Protein AF-A0A527A4G0-F1 (afdb_monomer)

Radius of gyration: 15.04 Å; Cα contacts (8 Å, |Δi|>4): 129; chains: 1; bounding box: 40×26×43 Å

Sequence (103 aa):
SEKSAPDPELVLSRIAEMVRRLDCPEVAAIGIGVPGRVDARLGAVLSGGYVNLASVSPARRLESLAGKPVVIDNDCNMALVAEMALGAARGHESIVMFTIGTG

Solvent-accessible surface area (backbone atoms only — not comparable to full-atom values): 6266 Å² total; per-residue (Å²): 132,85,76,75,63,57,60,42,67,62,51,47,53,53,51,50,53,53,48,62,75,70,61,52,94,85,60,77,62,46,81,45,63,40,66,44,48,47,42,51,90,77,37,37,52,72,47,51,59,81,38,62,49,46,83,64,44,56,33,62,55,46,21,72,72,68,76,38,58,49,47,34,36,24,39,65,58,49,52,48,53,46,25,40,74,78,44,92,43,48,94,60,94,81,85,87,84,84,83,90,69,92,123

pLDDT: mean 91.97, std 10.51, range [43.19, 97.94]

Mean predicted aligned error: 4.48 Å

Foldseek 3Di:
DPPPQDELVVVLVVVLVVCVVPDDPPDQEEEEADAAADDQVVLAGDDDDSHPNNVPSSQVVSCVSRVHHYTYGHNQVVVVVCCCVPRDVDPPPDDDDDDPDPD

Secondary structure (DSSP, 8-state):
---PPPPHHHHHHHHHHHHHHH--TT---EEEEESSEEETTTTEEEE-SSS-GGGG-HHHHHHHHHTS-EEEEEHHHHHHHHHHHHSTTTT-SS------S--

Nearest PDB structures (foldseek):
  2qm1-assembly1_B  TM=7.659E-01  e=2.452E-04  Enterococcus faecalis V583
  1z6r-assembly1_A  TM=8.025E-01  e=3.221E-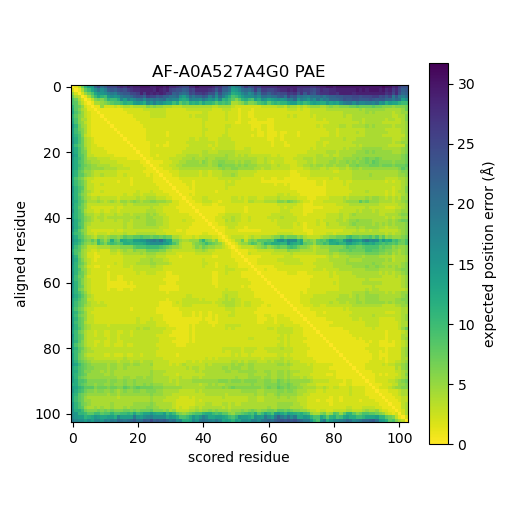03  Escherichia coli
  1z05-assembly1_A-2  TM=8.004E-01  e=5.929E-03  Vibrio cholerae O1 biovar El Tor str. N16961
  5f7q-assembly1_C  TM=7.463E-01  e=8.320E-03  Listeria monocytogenes EGD-e

Structure (mmCIF, N/CA/C/O backbone):
data_AF-A0A527A4G0-F1
#
_entry.id   AF-A0A527A4G0-F1
#
loop_
_atom_site.group_PDB
_atom_site.id
_atom_site.type_symbol
_atom_site.label_atom_id
_atom_site.label_alt_id
_atom_site.label_comp_id
_atom_site.label_asym_id
_atom_site.label_entity_id
_atom_site.label_seq_id
_atom_site.pdbx_PDB_ins_code
_atom_site.Cartn_x
_atom_site.Cartn_y
_atom_site.Cartn_z
_atom_site.occupancy
_atom_site.B_iso_or_equiv
_atom_site.auth_seq_id
_atom_site.auth_comp_id
_atom_site.auth_asym_id
_atom_site.auth_atom_id
_atom_site.pdbx_PDB_model_num
ATOM 1 N N . SER A 1 1 ? 17.443 11.039 -24.804 1.00 43.19 1 SER A N 1
ATOM 2 C CA . SER A 1 1 ? 18.071 10.532 -23.573 1.00 43.19 1 SER A CA 1
ATOM 3 C C . SER A 1 1 ? 16.990 9.801 -22.806 1.00 43.19 1 SER A C 1
ATOM 5 O O . SER A 1 1 ? 16.187 10.446 -22.141 1.00 43.19 1 SER A O 1
ATOM 7 N N . GLU A 1 2 ? 16.849 8.495 -23.041 1.00 44.72 2 GLU A N 1
ATOM 8 C CA . GLU A 1 2 ? 15.928 7.652 -22.273 1.00 44.72 2 GLU A CA 1
ATOM 9 C C . GLU A 1 2 ? 16.392 7.688 -20.818 1.00 44.72 2 GLU A C 1
ATOM 11 O O . GLU A 1 2 ? 17.468 7.193 -20.486 1.00 44.72 2 GLU A O 1
ATOM 16 N N . LYS A 1 3 ? 15.631 8.351 -19.943 1.00 49.94 3 LYS A N 1
ATOM 17 C CA . LYS A 1 3 ? 15.853 8.218 -18.505 1.00 49.94 3 LYS A CA 1
ATOM 18 C C . LYS A 1 3 ? 15.562 6.757 -18.174 1.00 49.94 3 LYS A C 1
ATOM 20 O O . LYS A 1 3 ? 14.402 6.362 -18.198 1.00 49.94 3 LYS A O 1
ATOM 25 N N . SER A 1 4 ? 16.606 5.965 -17.932 1.00 61.28 4 SER A N 1
ATOM 26 C CA . SER A 1 4 ? 16.450 4.594 -17.444 1.00 61.28 4 SER A CA 1
ATOM 27 C C . SER A 1 4 ? 15.529 4.625 -16.224 1.00 61.28 4 SER A C 1
ATOM 29 O O . SER A 1 4 ? 15.729 5.453 -15.326 1.00 61.28 4 SER A O 1
ATOM 31 N N . ALA A 1 5 ? 14.491 3.788 -16.221 1.00 66.12 5 ALA A N 1
ATOM 32 C CA . ALA A 1 5 ? 13.585 3.685 -15.086 1.00 66.12 5 ALA A CA 1
ATOM 33 C C . ALA A 1 5 ? 14.398 3.375 -13.809 1.00 66.12 5 ALA A C 1
ATOM 35 O O . ALA A 1 5 ? 15.410 2.670 -13.892 1.00 66.12 5 ALA A O 1
ATOM 36 N N . PRO A 1 6 ? 14.019 3.904 -12.632 1.00 81.12 6 PRO A N 1
ATOM 37 C CA . PRO A 1 6 ? 14.754 3.655 -11.401 1.00 81.12 6 PRO A CA 1
ATOM 38 C C . PRO A 1 6 ? 14.786 2.164 -11.083 1.00 81.12 6 PRO A C 1
ATOM 40 O O . PRO A 1 6 ? 13.793 1.463 -11.280 1.00 81.12 6 PRO A O 1
ATOM 43 N N . ASP A 1 7 ? 15.918 1.705 -10.556 1.00 91.56 7 ASP A N 1
ATOM 44 C CA . ASP A 1 7 ? 16.110 0.320 -10.137 1.00 91.56 7 ASP A CA 1
ATOM 45 C C . ASP A 1 7 ? 15.094 -0.066 -9.036 1.00 91.56 7 ASP A C 1
ATOM 47 O O . ASP A 1 7 ? 15.097 0.545 -7.957 1.00 91.56 7 ASP A O 1
ATOM 51 N N . PRO A 1 8 ? 14.213 -1.058 -9.274 1.00 93.19 8 PRO A N 1
ATOM 52 C CA . PRO A 1 8 ? 13.200 -1.459 -8.306 1.00 93.19 8 PRO A CA 1
ATOM 53 C C . PRO A 1 8 ? 13.786 -2.067 -7.023 1.00 93.19 8 PRO A C 1
ATOM 55 O O . PRO A 1 8 ? 13.166 -1.929 -5.968 1.00 93.19 8 PRO A O 1
ATOM 58 N N . GLU A 1 9 ? 14.978 -2.674 -7.056 1.00 94.88 9 GLU A N 1
ATOM 59 C CA . GLU A 1 9 ? 15.639 -3.178 -5.839 1.00 94.88 9 GLU A CA 1
ATOM 60 C C . GLU A 1 9 ? 16.169 -2.022 -4.975 1.00 94.88 9 GLU A C 1
ATOM 62 O O . GLU A 1 9 ? 16.050 -2.041 -3.745 1.00 94.88 9 GLU A O 1
ATOM 67 N N . LEU A 1 10 ? 16.665 -0.946 -5.597 1.00 94.88 10 LEU A N 1
ATOM 68 C CA . LEU A 1 10 ? 17.025 0.273 -4.870 1.00 94.88 10 LEU A CA 1
ATOM 69 C C . LEU A 1 10 ? 15.796 0.913 -4.206 1.00 94.88 10 LEU A C 1
ATOM 71 O O . LEU A 1 10 ? 15.875 1.383 -3.072 1.00 94.88 10 LEU A O 1
ATOM 75 N N . VAL A 1 11 ? 14.645 0.920 -4.877 1.00 93.88 11 VAL A N 1
ATOM 76 C CA . VAL A 1 11 ? 13.405 1.442 -4.284 1.00 93.88 11 VAL A CA 1
ATOM 77 C C . VAL A 1 11 ? 12.931 0.557 -3.133 1.00 93.88 11 VAL A C 1
ATOM 79 O O . VAL A 1 11 ? 12.627 1.075 -2.058 1.00 93.88 11 VAL A O 1
ATOM 82 N N . LEU A 1 12 ? 12.938 -0.766 -3.310 1.00 95.00 12 LEU A N 1
ATOM 83 C CA . LEU A 1 12 ? 12.579 -1.712 -2.255 1.00 95.00 12 LEU A CA 1
ATOM 84 C C . LEU A 1 12 ? 13.489 -1.576 -1.028 1.00 95.00 12 LEU A C 1
ATOM 86 O O . LEU A 1 12 ? 12.993 -1.565 0.097 1.00 95.00 12 LEU A O 1
ATOM 90 N N . SER A 1 13 ? 14.802 -1.428 -1.222 1.00 95.75 13 SER A N 1
ATOM 91 C CA . SER A 1 13 ? 15.743 -1.264 -0.107 1.00 95.75 13 SER A CA 1
ATOM 92 C C . SER A 1 13 ? 15.491 0.024 0.684 1.00 95.75 13 SER A C 1
ATOM 94 O O . SER A 1 13 ? 15.512 -0.007 1.915 1.00 95.75 13 SER A O 1
ATOM 96 N N . ARG A 1 14 ? 15.144 1.128 0.008 1.00 95.81 14 ARG A N 1
ATOM 97 C CA . ARG A 1 14 ? 14.733 2.383 0.662 1.00 95.81 14 ARG A CA 1
ATOM 98 C C . ARG A 1 14 ? 13.432 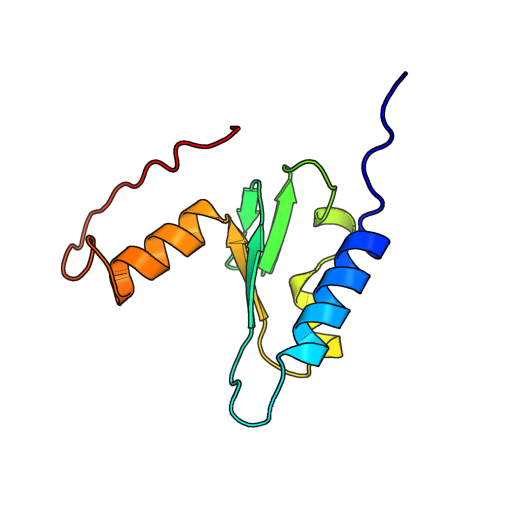2.229 1.447 1.00 95.81 14 ARG A C 1
ATOM 100 O O . ARG A 1 14 ? 13.343 2.717 2.570 1.00 95.81 14 ARG A O 1
ATOM 107 N N . ILE A 1 15 ? 12.437 1.532 0.894 1.00 95.12 15 ILE A N 1
ATOM 108 C CA . ILE A 1 15 ? 11.187 1.240 1.615 1.00 95.12 15 ILE A CA 1
ATOM 109 C C . ILE A 1 15 ? 11.481 0.393 2.856 1.00 95.12 15 ILE A C 1
ATOM 111 O O . ILE A 1 15 ? 11.016 0.726 3.942 1.00 95.12 15 ILE A O 1
ATOM 115 N N . ALA A 1 16 ? 12.302 -0.652 2.728 1.00 96.56 16 ALA A N 1
ATOM 116 C CA . ALA A 1 16 ? 12.686 -1.504 3.850 1.00 96.56 16 ALA A CA 1
ATOM 117 C C . ALA A 1 16 ? 13.428 -0.727 4.952 1.00 96.56 16 ALA A C 1
ATOM 119 O O . ALA A 1 16 ? 13.227 -0.987 6.137 1.00 96.56 16 ALA A O 1
ATOM 120 N N . GLU A 1 17 ? 14.268 0.244 4.585 1.00 97.62 17 GLU A N 1
ATOM 121 C CA . GLU A 1 17 ? 14.913 1.135 5.549 1.00 97.62 17 GLU A CA 1
ATOM 122 C C . GLU A 1 17 ? 13.895 2.016 6.287 1.00 97.62 17 GLU A C 1
ATOM 124 O O . GLU A 1 17 ? 13.962 2.122 7.512 1.00 97.62 17 GLU A O 1
ATOM 129 N N . MET A 1 18 ? 12.930 2.606 5.573 1.00 96.44 18 MET A N 1
ATOM 130 C CA . MET A 1 18 ? 11.858 3.393 6.194 1.00 96.44 18 MET A CA 1
ATOM 131 C C . MET A 1 18 ? 11.011 2.545 7.143 1.00 96.44 18 MET A C 1
ATOM 133 O O . MET A 1 18 ? 10.769 2.971 8.269 1.00 96.44 18 MET A O 1
ATOM 137 N N . VAL A 1 19 ? 10.627 1.333 6.726 1.00 96.25 19 VAL A N 1
ATOM 138 C CA . VAL A 1 19 ? 9.906 0.374 7.575 1.00 96.25 19 VAL A CA 1
ATOM 139 C C . VAL A 1 19 ? 10.694 0.114 8.853 1.00 96.25 19 VAL A C 1
ATOM 141 O O . VAL A 1 19 ? 10.171 0.345 9.934 1.00 96.25 19 VAL A O 1
ATOM 144 N N . ARG A 1 20 ? 11.976 -0.256 8.756 1.00 95.81 20 ARG A N 1
ATOM 145 C CA . ARG A 1 20 ? 12.819 -0.540 9.931 1.00 95.81 20 ARG A CA 1
ATOM 146 C C . ARG A 1 20 ? 12.921 0.640 10.900 1.00 95.81 20 ARG A C 1
ATOM 148 O O . ARG A 1 20 ? 13.040 0.433 12.099 1.00 95.81 20 ARG A O 1
ATOM 155 N N . ARG A 1 21 ? 12.917 1.874 10.389 1.00 96.81 21 ARG A N 1
ATOM 156 C CA . ARG A 1 21 ? 12.992 3.093 11.213 1.00 96.81 21 ARG A CA 1
ATOM 157 C C . ARG A 1 21 ? 11.696 3.401 11.959 1.00 96.81 21 ARG A C 1
ATOM 159 O O . ARG A 1 21 ? 11.755 4.080 12.979 1.00 96.81 21 ARG A O 1
ATOM 166 N N . LEU A 1 22 ? 10.559 2.977 11.418 1.00 94.75 22 LEU A N 1
ATOM 167 C CA . LEU A 1 22 ? 9.232 3.205 11.992 1.00 94.75 22 LEU A CA 1
ATOM 168 C C . LEU A 1 22 ? 8.729 2.001 12.793 1.00 94.75 22 LEU A C 1
ATOM 170 O O . LEU A 1 22 ? 7.756 2.129 13.531 1.00 94.75 22 LEU A O 1
ATOM 174 N N . ASP A 1 23 ? 9.366 0.842 12.634 1.00 94.81 23 ASP A N 1
ATOM 175 C CA . ASP A 1 23 ? 8.924 -0.393 13.254 1.00 94.81 23 ASP A CA 1
ATOM 176 C C . ASP A 1 23 ? 9.245 -0.438 14.752 1.00 94.81 23 ASP A C 1
ATOM 178 O O . ASP A 1 23 ? 10.383 -0.240 15.181 1.00 94.81 23 ASP A O 1
ATOM 182 N N . CYS A 1 24 ? 8.224 -0.733 15.551 1.00 95.31 24 CYS A N 1
ATOM 183 C CA . CYS A 1 24 ? 8.315 -0.898 16.996 1.00 95.31 24 CYS A CA 1
ATOM 184 C C . CYS A 1 24 ? 7.374 -2.025 17.465 1.00 95.31 24 CYS A C 1
ATOM 186 O O . CYS A 1 24 ? 6.553 -2.505 16.672 1.00 95.31 24 CYS A O 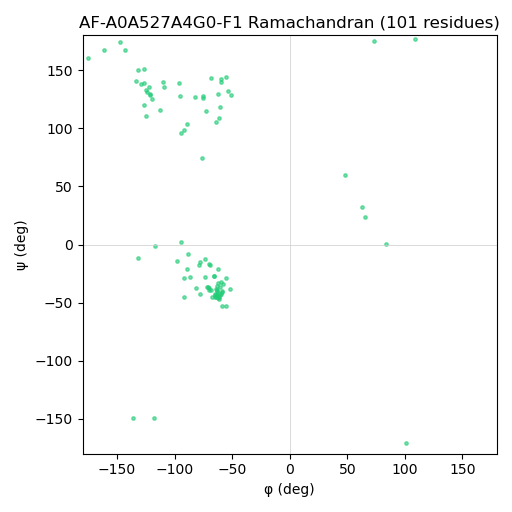1
ATOM 188 N N . PRO A 1 25 ? 7.485 -2.508 18.718 1.00 94.56 25 PRO A N 1
ATOM 189 C CA . PRO A 1 25 ? 6.682 -3.632 19.211 1.00 94.56 25 PRO A CA 1
ATOM 190 C C . PRO A 1 25 ? 5.163 -3.444 19.075 1.00 94.56 25 PRO A C 1
ATOM 192 O O . PRO A 1 25 ? 4.440 -4.421 18.912 1.00 94.56 25 PRO A O 1
ATOM 195 N N . GLU A 1 26 ? 4.679 -2.202 19.102 1.00 97.12 26 GLU A N 1
ATOM 196 C CA . GLU A 1 26 ? 3.259 -1.849 19.018 1.00 97.12 26 GLU A CA 1
ATOM 197 C C . GLU A 1 26 ? 2.701 -1.892 17.585 1.00 97.12 26 GLU A C 1
ATOM 199 O O . GLU A 1 26 ? 1.485 -1.949 17.393 1.00 97.12 26 GLU A O 1
ATOM 204 N N . VAL A 1 27 ? 3.563 -1.871 16.562 1.00 96.25 27 VAL A N 1
ATOM 205 C CA . VAL A 1 27 ? 3.134 -1.956 15.159 1.00 96.25 27 VAL A CA 1
ATOM 206 C C . VAL A 1 27 ? 2.678 -3.381 14.860 1.00 96.25 27 VAL A C 1
ATOM 208 O O . VAL A 1 27 ? 3.483 -4.311 14.867 1.00 96.25 27 VAL A O 1
ATOM 211 N N . ALA A 1 28 ? 1.393 -3.552 14.555 1.00 97.31 28 ALA A N 1
ATOM 212 C CA . ALA A 1 28 ? 0.807 -4.863 14.277 1.00 97.31 28 ALA A CA 1
ATOM 213 C C . ALA A 1 28 ? 0.942 -5.310 12.809 1.00 97.31 28 ALA A C 1
ATOM 215 O O . ALA A 1 28 ? 0.949 -6.507 12.534 1.00 97.31 28 ALA A O 1
ATOM 216 N N . ALA A 1 29 ? 1.016 -4.367 11.865 1.00 97.19 29 ALA A N 1
ATOM 217 C CA . ALA A 1 29 ? 1.045 -4.637 10.427 1.00 97.19 29 ALA A CA 1
ATOM 218 C C . ALA A 1 29 ? 1.589 -3.433 9.644 1.00 97.19 29 ALA A C 1
ATOM 220 O O . ALA A 1 29 ? 1.688 -2.326 10.178 1.00 97.19 29 ALA A O 1
ATOM 221 N N . ILE A 1 30 ? 1.898 -3.646 8.365 1.00 96.94 30 ILE A N 1
ATOM 222 C CA . ILE A 1 30 ? 2.386 -2.617 7.440 1.00 96.94 30 ILE A CA 1
ATOM 223 C C . ILE A 1 30 ? 1.429 -2.518 6.247 1.00 96.94 30 ILE A C 1
ATOM 225 O O . ILE A 1 30 ? 1.110 -3.520 5.609 1.00 96.94 30 ILE A O 1
ATOM 229 N N . GLY A 1 31 ? 0.998 -1.299 5.924 1.00 95.69 31 GLY A N 1
ATOM 230 C CA . GLY A 1 31 ? 0.233 -0.992 4.715 1.00 95.69 31 GLY A CA 1
ATOM 231 C C . GLY A 1 31 ? 1.076 -0.193 3.725 1.00 95.69 31 GLY A C 1
ATOM 232 O O . GLY A 1 31 ? 1.766 0.746 4.121 1.00 95.69 31 GLY A O 1
ATOM 233 N N . ILE A 1 32 ? 1.021 -0.552 2.444 1.00 95.06 32 ILE A N 1
ATOM 234 C CA . ILE A 1 32 ? 1.782 0.109 1.379 1.00 95.06 32 ILE A CA 1
ATOM 235 C C . ILE A 1 32 ? 0.825 0.540 0.267 1.00 95.06 32 ILE A C 1
ATOM 237 O O . ILE A 1 32 ? 0.167 -0.293 -0.349 1.00 95.06 32 ILE A O 1
ATOM 241 N N . GLY A 1 33 ? 0.782 1.842 -0.012 1.00 95.19 33 GLY A N 1
ATOM 242 C CA . GLY A 1 33 ? 0.147 2.389 -1.210 1.00 95.19 33 GLY A CA 1
ATOM 243 C C . GLY A 1 33 ? 1.185 2.595 -2.306 1.00 95.19 33 GLY A C 1
ATOM 244 O O . GLY A 1 33 ? 2.216 3.225 -2.060 1.00 95.19 33 GLY A O 1
ATOM 245 N N . VAL A 1 34 ? 0.935 2.070 -3.505 1.00 93.94 34 VAL A N 1
ATOM 246 C CA . VAL A 1 34 ? 1.822 2.260 -4.664 1.00 93.94 34 VAL A CA 1
ATOM 247 C C . VAL A 1 34 ? 1.067 2.808 -5.874 1.00 93.94 34 VAL A C 1
ATOM 249 O O . VAL A 1 34 ? -0.115 2.505 -6.047 1.00 93.94 34 VAL A O 1
ATOM 252 N N . PRO A 1 35 ? 1.733 3.574 -6.754 1.00 91.00 35 PRO A N 1
ATOM 253 C CA . PRO A 1 35 ? 1.129 3.973 -8.016 1.00 91.00 35 PRO A CA 1
ATOM 254 C C . PRO A 1 35 ? 0.960 2.759 -8.938 1.00 91.00 35 PRO A C 1
ATOM 256 O O . PRO A 1 35 ? 1.831 1.890 -9.018 1.00 91.00 35 PRO A O 1
ATOM 259 N N . GLY A 1 36 ? -0.138 2.736 -9.693 1.00 90.12 36 GLY A N 1
ATOM 260 C CA . GLY A 1 36 ? -0.424 1.692 -10.679 1.00 90.12 36 GLY A CA 1
ATOM 261 C C . GLY A 1 36 ? -1.413 0.624 -10.209 1.00 90.12 36 GLY A C 1
ATOM 262 O O . GLY A 1 3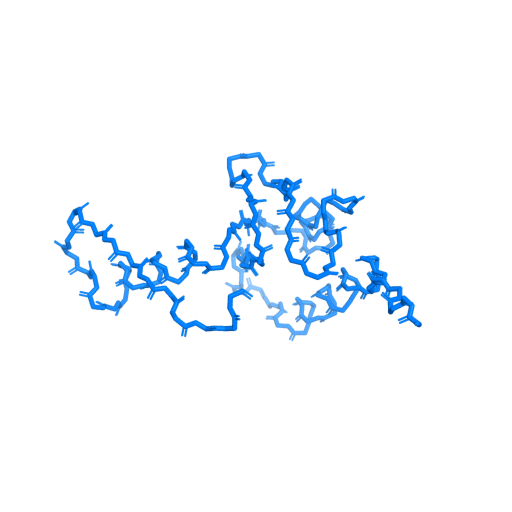6 ? -2.080 0.753 -9.188 1.00 90.12 36 GLY A O 1
ATOM 263 N N . ARG A 1 37 ? -1.540 -0.433 -11.012 1.00 94.06 37 ARG A N 1
ATOM 264 C CA . ARG A 1 37 ? -2.480 -1.541 -10.816 1.00 94.06 37 ARG A CA 1
ATOM 265 C C . ARG A 1 37 ? -1.907 -2.554 -9.833 1.00 94.06 37 ARG A C 1
ATOM 267 O O . ARG A 1 37 ? -0.822 -3.093 -10.064 1.00 94.06 37 ARG A O 1
ATOM 274 N N . VAL A 1 38 ? -2.679 -2.866 -8.800 1.00 96.94 38 VAL A N 1
ATOM 275 C CA . VAL A 1 38 ? -2.341 -3.845 -7.764 1.00 96.94 38 VAL A CA 1
ATOM 276 C C . VAL A 1 38 ? -3.479 -4.853 -7.643 1.00 96.94 38 VAL A C 1
ATOM 278 O O . VAL A 1 38 ? -4.650 -4.487 -7.713 1.00 96.94 38 VAL A O 1
ATOM 281 N N . ASP A 1 39 ? -3.131 -6.124 -7.479 1.00 96.12 39 ASP A N 1
ATOM 282 C CA . ASP A 1 39 ? -4.041 -7.138 -6.963 1.00 96.12 39 ASP A CA 1
ATOM 283 C C . ASP A 1 39 ? -3.808 -7.256 -5.455 1.00 96.12 39 ASP A C 1
ATOM 285 O O . ASP A 1 39 ? -2.881 -7.932 -5.000 1.00 96.12 39 ASP A O 1
ATOM 289 N N . ALA A 1 40 ? -4.636 -6.558 -4.677 1.00 93.06 40 ALA A N 1
ATOM 290 C CA . ALA A 1 40 ? -4.518 -6.523 -3.223 1.00 93.06 40 ALA A CA 1
ATOM 291 C C . ALA A 1 40 ? -4.794 -7.887 -2.572 1.00 93.06 40 ALA A C 1
ATOM 293 O O . ALA A 1 40 ? -4.247 -8.185 -1.513 1.00 93.06 40 ALA A O 1
ATOM 294 N N . ARG A 1 41 ? -5.598 -8.752 -3.213 1.00 93.12 41 ARG A N 1
ATOM 295 C CA . ARG A 1 41 ? -5.884 -10.101 -2.695 1.00 93.12 41 ARG A CA 1
ATOM 296 C C . ARG A 1 41 ? -4.662 -11.003 -2.799 1.00 93.12 41 ARG A C 1
ATOM 298 O O . ARG A 1 41 ? -4.435 -11.821 -1.915 1.00 93.12 41 ARG A O 1
ATOM 305 N N . LEU A 1 42 ? -3.891 -10.855 -3.874 1.00 93.75 42 LEU A N 1
ATOM 306 C CA . LEU A 1 42 ? -2.640 -11.585 -4.084 1.00 93.75 42 LEU A CA 1
ATOM 307 C C . LEU A 1 42 ? -1.415 -10.869 -3.492 1.00 93.75 42 LEU A C 1
ATOM 309 O O . LEU A 1 42 ? -0.324 -11.439 -3.492 1.00 93.75 42 LEU A O 1
ATOM 313 N N . GLY A 1 43 ? -1.571 -9.628 -3.022 1.00 93.62 43 GLY A N 1
ATOM 314 C CA . GLY A 1 43 ? -0.469 -8.790 -2.549 1.00 93.62 43 GLY A CA 1
ATOM 315 C C . GLY A 1 43 ? 0.546 -8.457 -3.650 1.00 93.62 43 GLY A C 1
ATOM 316 O O . GLY A 1 43 ? 1.746 -8.363 -3.380 1.00 93.62 43 GLY A O 1
ATOM 317 N N . ALA A 1 44 ? 0.091 -8.329 -4.902 1.00 95.38 44 ALA A N 1
ATOM 318 C CA . ALA A 1 44 ? 0.955 -8.256 -6.078 1.00 95.38 44 ALA A CA 1
ATOM 319 C C . ALA A 1 44 ? 0.753 -6.964 -6.876 1.00 95.38 44 ALA A C 1
ATOM 321 O O . ALA A 1 44 ? -0.356 -6.632 -7.291 1.00 95.38 44 ALA A O 1
ATOM 322 N N . VAL A 1 45 ? 1.851 -6.261 -7.166 1.00 95.00 45 VAL A N 1
ATOM 323 C CA . VAL A 1 45 ? 1.844 -5.167 -8.145 1.00 95.00 45 VAL A CA 1
ATOM 324 C C . VAL A 1 45 ? 1.795 -5.782 -9.539 1.00 95.00 45 VAL A C 1
ATOM 326 O O . VAL A 1 45 ? 2.633 -6.617 -9.870 1.00 95.00 45 VAL A O 1
ATOM 329 N N . LEU A 1 46 ? 0.821 -5.381 -10.351 1.00 92.81 46 LEU A N 1
ATOM 330 C CA . LEU A 1 46 ? 0.641 -5.907 -11.704 1.00 92.81 46 LEU A CA 1
ATOM 331 C C . LEU A 1 46 ? 1.390 -5.060 -12.736 1.00 92.81 46 LEU A C 1
ATOM 333 O O . LEU A 1 46 ? 2.036 -5.597 -13.630 1.00 92.81 46 LEU A O 1
ATOM 337 N N . SER A 1 47 ? 1.283 -3.733 -12.635 1.00 88.94 47 SER A N 1
ATOM 338 C CA . SER A 1 47 ? 1.881 -2.793 -13.593 1.00 88.94 47 SER A CA 1
ATOM 339 C C . SER A 1 47 ? 1.679 -1.346 -13.151 1.00 88.94 47 SER A C 1
ATOM 341 O O . SER A 1 47 ? 0.696 -1.060 -12.473 1.00 88.94 47 SER A O 1
ATOM 343 N N . GLY A 1 48 ? 2.478 -0.418 -13.669 1.00 82.62 48 GLY A N 1
ATOM 344 C CA . GLY A 1 48 ? 2.256 1.022 -13.517 1.00 82.62 48 GLY A CA 1
ATOM 345 C C . GLY A 1 48 ? 3.258 1.691 -12.583 1.00 82.62 48 GLY A C 1
ATOM 346 O O . GLY A 1 48 ? 4.139 1.041 -12.026 1.00 82.62 48 GLY A O 1
ATOM 347 N N . GLY A 1 49 ? 3.137 3.014 -12.472 1.00 82.56 49 GLY A N 1
ATOM 348 C CA . GLY A 1 49 ? 4.144 3.849 -11.828 1.00 82.56 49 GLY A CA 1
ATOM 349 C C . GLY A 1 49 ? 5.417 4.010 -12.667 1.00 82.56 49 GLY A C 1
ATOM 350 O O . GLY A 1 49 ? 5.586 3.417 -13.731 1.00 82.56 49 GLY A O 1
ATOM 351 N N . TYR A 1 50 ? 6.330 4.842 -12.172 1.00 84.88 50 TYR A N 1
ATOM 352 C CA . TYR A 1 50 ? 7.622 5.107 -12.818 1.00 84.88 50 TYR A CA 1
ATOM 353 C C . TYR A 1 50 ? 8.6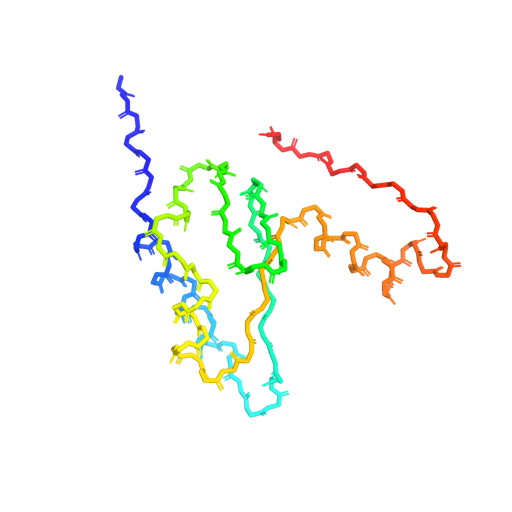52 3.978 -12.600 1.00 84.88 50 TYR A C 1
ATOM 355 O O . TYR A 1 50 ? 9.668 3.917 -13.287 1.00 84.88 50 TYR A O 1
ATOM 363 N N . VAL A 1 51 ? 8.398 3.082 -11.640 1.00 88.56 51 VAL A N 1
ATOM 364 C CA . VAL A 1 51 ? 9.305 2.013 -11.200 1.00 88.56 51 VAL A CA 1
ATOM 365 C C . VAL A 1 51 ? 8.595 0.673 -11.334 1.00 88.56 51 VAL A C 1
ATOM 367 O O . VAL A 1 51 ? 7.480 0.520 -10.841 1.00 88.56 51 VAL A O 1
ATOM 370 N N . ASN A 1 52 ? 9.247 -0.321 -11.940 1.00 91.56 52 ASN A N 1
ATOM 371 C CA . ASN A 1 52 ? 8.678 -1.660 -12.097 1.00 91.56 52 ASN A CA 1
ATOM 372 C C . ASN A 1 52 ? 8.724 -2.467 -10.784 1.00 91.56 52 ASN A C 1
ATOM 374 O O . ASN A 1 52 ? 9.526 -3.381 -10.627 1.00 91.56 52 ASN A O 1
ATOM 378 N N . LEU A 1 53 ? 7.855 -2.143 -9.826 1.00 93.25 53 LEU A N 1
ATOM 379 C CA . LEU A 1 53 ? 7.787 -2.861 -8.547 1.00 93.25 53 LEU A CA 1
ATOM 380 C C . LEU A 1 53 ? 7.226 -4.288 -8.676 1.00 93.25 53 LEU A C 1
ATOM 382 O O . LEU A 1 53 ? 7.440 -5.110 -7.784 1.00 93.25 53 LEU A O 1
ATOM 386 N N . ALA A 1 54 ? 6.557 -4.615 -9.786 1.00 92.81 54 ALA A N 1
ATOM 387 C CA . ALA A 1 54 ? 6.053 -5.964 -10.045 1.00 92.81 54 ALA A CA 1
ATOM 388 C C . ALA A 1 54 ? 7.184 -7.008 -10.070 1.00 92.81 54 ALA A C 1
ATOM 390 O O . ALA A 1 54 ? 6.992 -8.138 -9.625 1.00 92.81 54 ALA A O 1
ATOM 391 N N . SER A 1 55 ? 8.390 -6.625 -10.509 1.00 92.75 55 SER A N 1
ATOM 392 C CA . SER A 1 55 ? 9.525 -7.549 -10.614 1.00 92.75 55 SER A CA 1
ATOM 393 C C . SER A 1 55 ? 10.158 -7.933 -9.274 1.00 92.75 55 SER A C 1
ATOM 395 O O . SER A 1 55 ? 10.960 -8.862 -9.245 1.00 92.75 55 SER A O 1
ATOM 397 N N . VAL A 1 56 ? 9.830 -7.244 -8.173 1.00 94.44 56 VAL A N 1
ATOM 398 C CA . VAL A 1 56 ? 10.494 -7.445 -6.868 1.00 94.44 56 VAL A CA 1
ATOM 399 C C . VAL A 1 56 ? 9.569 -7.953 -5.765 1.00 94.44 56 VAL A C 1
ATOM 401 O O . VAL A 1 56 ? 10.037 -8.215 -4.661 1.00 94.44 56 VAL A O 1
ATOM 404 N N . SER A 1 57 ? 8.273 -8.145 -6.043 1.00 95.19 57 SER A N 1
ATOM 405 C CA . SER A 1 57 ? 7.297 -8.676 -5.069 1.00 95.19 57 SER A CA 1
ATOM 406 C C . SER A 1 57 ? 7.373 -7.979 -3.692 1.00 95.19 57 SER A C 1
ATOM 408 O O . SER A 1 57 ? 7.653 -8.632 -2.679 1.00 95.19 57 SER A O 1
ATOM 410 N N . PRO A 1 58 ? 7.163 -6.649 -3.630 1.00 95.25 58 PRO A N 1
ATOM 411 C CA . PRO A 1 58 ? 7.519 -5.828 -2.474 1.00 95.25 58 PRO A CA 1
ATOM 412 C C . PRO A 1 58 ? 6.823 -6.265 -1.183 1.00 95.25 58 PRO A C 1
ATOM 414 O O . PRO A 1 58 ? 7.481 -6.314 -0.148 1.00 95.25 58 PRO A O 1
ATOM 417 N N . ALA A 1 59 ? 5.540 -6.649 -1.236 1.00 96.38 59 ALA A N 1
ATOM 418 C CA . ALA A 1 59 ? 4.801 -7.092 -0.054 1.00 96.38 59 ALA A CA 1
ATOM 419 C C . ALA A 1 59 ? 5.458 -8.312 0.607 1.00 96.38 59 ALA A C 1
ATOM 421 O O . ALA A 1 59 ? 5.839 -8.245 1.771 1.00 96.38 59 ALA A O 1
ATOM 422 N N . ARG A 1 60 ? 5.709 -9.381 -0.163 1.00 97.06 60 ARG A N 1
ATOM 423 C CA . ARG A 1 60 ? 6.362 -10.601 0.340 1.00 97.06 60 ARG A CA 1
ATOM 424 C C . ARG A 1 60 ? 7.766 -10.324 0.879 1.00 97.06 60 ARG A C 1
ATOM 426 O O . ARG A 1 60 ? 8.149 -10.855 1.919 1.00 97.06 60 ARG A O 1
ATOM 433 N N . ARG A 1 61 ? 8.563 -9.521 0.163 1.00 96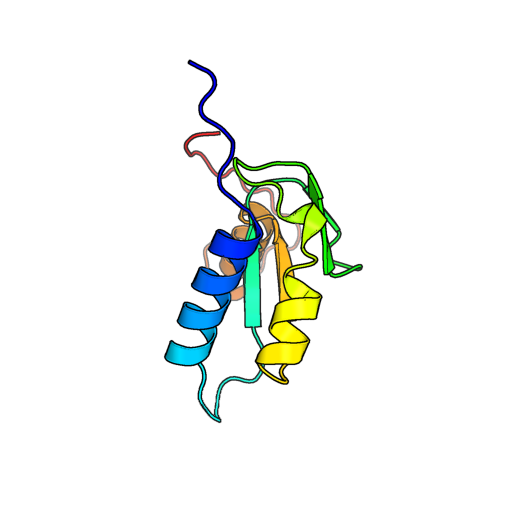.81 61 ARG A N 1
ATOM 434 C CA . ARG A 1 61 ? 9.930 -9.182 0.596 1.00 96.81 61 ARG A CA 1
ATOM 435 C C . ARG A 1 61 ? 9.909 -8.409 1.912 1.00 96.81 61 ARG A C 1
ATOM 437 O O . ARG A 1 61 ? 10.698 -8.721 2.795 1.00 96.81 61 ARG A O 1
ATOM 444 N N . LEU A 1 62 ? 9.014 -7.436 2.057 1.00 97.00 62 LEU A N 1
ATOM 445 C CA . LEU A 1 62 ? 8.896 -6.643 3.280 1.00 97.00 62 LEU A CA 1
ATOM 446 C C . LEU A 1 62 ? 8.316 -7.453 4.437 1.00 97.00 62 LEU A C 1
ATOM 448 O O . LEU A 1 62 ? 8.801 -7.310 5.550 1.00 97.00 62 LEU A O 1
ATOM 452 N N . GLU A 1 63 ? 7.369 -8.351 4.178 1.00 97.19 63 GLU A N 1
ATOM 453 C CA . GLU A 1 63 ? 6.824 -9.263 5.187 1.00 97.19 63 GLU A CA 1
ATOM 454 C C . GLU A 1 63 ? 7.918 -10.171 5.749 1.00 97.19 63 GLU A C 1
ATOM 456 O O . GLU A 1 63 ? 8.093 -10.257 6.963 1.00 97.19 63 GLU A O 1
ATOM 461 N N . SER A 1 64 ? 8.743 -10.758 4.876 1.00 96.75 64 SER A N 1
ATOM 462 C CA . SER A 1 64 ? 9.895 -11.559 5.297 1.00 96.75 64 SER A CA 1
ATOM 463 C C . SER A 1 64 ? 10.939 -10.754 6.076 1.00 96.75 64 SER A C 1
ATOM 465 O O . SER A 1 64 ? 11.622 -11.327 6.920 1.00 96.75 64 SER A O 1
ATOM 467 N N . LEU A 1 65 ? 11.116 -9.466 5.766 1.00 95.00 65 LEU A N 1
ATOM 468 C CA . LEU A 1 65 ? 12.108 -8.607 6.420 1.00 95.00 65 LEU A CA 1
ATOM 469 C C . LEU A 1 65 ? 11.618 -8.058 7.764 1.00 95.00 65 LEU A C 1
ATOM 471 O O . LEU A 1 65 ? 12.417 -7.929 8.686 1.00 95.00 65 LEU A O 1
ATOM 475 N N . ALA A 1 66 ? 10.335 -7.711 7.863 1.00 95.00 66 ALA A N 1
ATOM 476 C CA . ALA A 1 66 ? 9.735 -7.129 9.059 1.00 95.00 66 ALA A CA 1
ATOM 477 C C . ALA A 1 66 ? 9.186 -8.190 10.024 1.00 95.00 66 ALA A C 1
ATOM 479 O O . ALA A 1 66 ? 8.994 -7.904 11.200 1.00 95.00 66 ALA A O 1
ATOM 480 N N . GLY A 1 67 ? 8.907 -9.406 9.542 1.00 96.12 67 GLY A N 1
ATOM 481 C CA . GLY A 1 67 ? 8.249 -10.450 10.333 1.00 96.12 67 GLY A CA 1
ATOM 482 C C . GLY A 1 67 ? 6.811 -10.091 10.721 1.00 96.12 67 GLY A C 1
ATOM 483 O O . GLY A 1 67 ? 6.302 -10.596 11.720 1.00 96.12 67 GLY A O 1
ATOM 484 N N . LYS A 1 68 ? 6.171 -9.195 9.960 1.00 96.50 68 LYS A N 1
ATOM 485 C CA . LYS A 1 68 ? 4.830 -8.658 10.219 1.00 96.50 68 LYS A CA 1
ATOM 486 C C . LYS A 1 68 ? 3.981 -8.723 8.954 1.00 96.50 68 LYS A C 1
ATOM 488 O O . LYS A 1 68 ? 4.546 -8.564 7.871 1.00 96.50 68 LYS A O 1
ATOM 493 N N . PRO A 1 69 ? 2.651 -8.877 9.076 1.00 97.44 69 PRO A N 1
ATOM 494 C CA . PRO A 1 69 ? 1.756 -8.848 7.928 1.00 97.44 69 PRO A CA 1
ATOM 495 C C . PRO A 1 69 ? 1.942 -7.574 7.099 1.00 97.44 69 PRO A C 1
ATOM 497 O O . PRO A 1 69 ? 1.945 -6.466 7.648 1.00 97.44 69 PRO A O 1
ATOM 500 N N . VAL A 1 70 ? 2.067 -7.734 5.780 1.00 97.19 70 VAL A N 1
ATOM 501 C CA . VAL A 1 70 ? 2.159 -6.618 4.830 1.00 97.19 70 VAL A CA 1
ATOM 502 C C . VAL A 1 70 ? 1.000 -6.675 3.847 1.00 97.19 70 VAL A C 1
ATOM 504 O O . VAL A 1 70 ? 0.817 -7.666 3.146 1.00 97.19 70 VAL A O 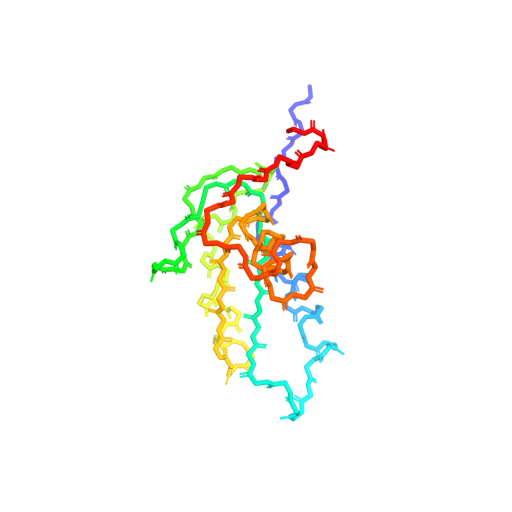1
ATOM 507 N N . VAL A 1 71 ? 0.253 -5.577 3.750 1.00 96.81 71 VAL A N 1
ATOM 508 C CA . VAL A 1 71 ? -0.783 -5.378 2.732 1.00 96.81 71 VAL A CA 1
ATOM 509 C C . VAL A 1 71 ? -0.314 -4.314 1.749 1.00 96.81 71 VAL A C 1
ATOM 511 O O . VAL A 1 71 ? 0.279 -3.306 2.138 1.00 96.81 71 VAL A O 1
ATOM 514 N N . ILE A 1 72 ? -0.585 -4.538 0.466 1.00 96.44 72 ILE A N 1
ATOM 515 C CA . ILE A 1 72 ? -0.298 -3.588 -0.606 1.00 96.44 72 ILE A CA 1
ATOM 516 C C . ILE A 1 72 ? -1.544 -3.373 -1.458 1.00 96.44 72 ILE A C 1
ATOM 518 O O . ILE A 1 72 ? -2.238 -4.329 -1.798 1.00 96.44 72 ILE A O 1
ATOM 522 N N . ASP A 1 73 ? -1.801 -2.123 -1.821 1.00 97.12 73 ASP A N 1
ATOM 523 C CA . ASP A 1 73 ? -2.844 -1.745 -2.774 1.00 97.12 73 ASP A CA 1
ATOM 524 C C . ASP A 1 73 ? -2.400 -0.501 -3.563 1.00 97.12 73 ASP A C 1
ATOM 526 O O . ASP A 1 73 ? -1.347 0.096 -3.305 1.00 97.12 73 ASP A O 1
ATOM 530 N N . ASN A 1 74 ? -3.193 -0.114 -4.555 1.00 94.62 74 ASN A N 1
ATOM 531 C CA . ASN A 1 74 ? -3.058 1.162 -5.223 1.00 94.62 74 ASN A CA 1
ATOM 532 C C . ASN A 1 74 ? -3.234 2.318 -4.216 1.00 94.62 74 ASN A C 1
ATOM 534 O O . ASN A 1 74 ? -4.102 2.290 -3.343 1.00 94.62 74 ASN A O 1
ATOM 538 N N . ASP A 1 75 ? -2.414 3.354 -4.356 1.00 94.25 75 ASP A N 1
ATOM 539 C CA . ASP A 1 75 ? -2.433 4.561 -3.526 1.00 94.25 75 ASP A CA 1
ATOM 540 C C . ASP A 1 75 ? -3.814 5.235 -3.411 1.00 94.25 75 ASP A C 1
ATOM 542 O O . ASP A 1 75 ? -4.203 5.658 -2.321 1.00 94.25 75 ASP A O 1
ATOM 546 N N . CYS A 1 76 ? -4.593 5.273 -4.490 1.00 94.81 76 CYS A N 1
ATOM 547 C CA . CYS A 1 76 ? -5.934 5.849 -4.495 1.00 94.81 76 CYS A CA 1
ATOM 548 C C . CYS A 1 76 ? -6.919 4.985 -3.694 1.00 94.81 76 CYS A C 1
ATOM 550 O O . CYS A 1 76 ? -7.726 5.522 -2.939 1.00 94.81 76 CYS A O 1
ATOM 552 N N . ASN A 1 77 ? -6.819 3.656 -3.781 1.00 95.38 77 ASN A N 1
ATOM 553 C CA . ASN A 1 77 ? -7.612 2.755 -2.937 1.00 95.38 77 ASN A CA 1
ATOM 554 C C . ASN A 1 77 ? -7.263 2.940 -1.454 1.00 95.38 77 ASN A C 1
ATOM 556 O O . ASN A 1 77 ? -8.157 3.038 -0.617 1.00 95.38 77 ASN A O 1
ATOM 560 N N . MET A 1 78 ? -5.971 3.051 -1.128 1.00 95.50 78 MET A N 1
ATOM 561 C CA . MET A 1 78 ? -5.517 3.276 0.249 1.00 95.50 78 MET A CA 1
ATOM 562 C C . MET A 1 78 ? -6.024 4.605 0.816 1.00 95.50 78 MET A C 1
ATOM 564 O O . MET A 1 78 ? -6.477 4.654 1.960 1.00 95.50 78 MET A O 1
ATOM 568 N N . ALA A 1 79 ? -5.997 5.672 0.015 1.00 96.06 79 ALA A N 1
ATOM 569 C CA . ALA A 1 79 ? -6.574 6.953 0.403 1.00 96.06 79 ALA A CA 1
ATOM 570 C C . ALA A 1 79 ? -8.098 6.849 0.619 1.00 96.06 79 ALA A C 1
ATOM 572 O O . ALA A 1 79 ? -8.605 7.384 1.603 1.00 96.06 79 ALA A O 1
ATOM 573 N N . LEU A 1 80 ? -8.822 6.088 -0.213 1.00 96.50 80 LEU A N 1
ATOM 574 C CA . LEU A 1 80 ? -10.265 5.884 -0.047 1.00 96.50 80 LEU A CA 1
ATOM 575 C C . LEU A 1 80 ? -10.569 5.132 1.253 1.00 96.50 80 LEU A C 1
ATOM 577 O O . LEU A 1 80 ? -11.459 5.530 2.000 1.00 96.50 80 LEU A O 1
ATOM 581 N N . VAL A 1 81 ? -9.805 4.080 1.562 1.00 95.25 81 VAL A N 1
ATOM 582 C CA . VAL A 1 81 ? -9.938 3.335 2.824 1.00 95.25 81 VAL A CA 1
ATOM 583 C C . VAL A 1 81 ? -9.719 4.253 4.031 1.00 95.25 81 VAL A C 1
ATOM 585 O O . VAL A 1 81 ? -10.466 4.164 5.007 1.00 95.25 81 VAL A O 1
ATOM 588 N N . ALA A 1 82 ? -8.745 5.165 3.968 1.00 96.06 82 ALA A N 1
ATOM 589 C CA . ALA A 1 82 ? -8.516 6.143 5.030 1.00 96.06 82 ALA A CA 1
ATOM 590 C C . ALA A 1 82 ? -9.706 7.107 5.195 1.00 96.06 82 ALA A C 1
ATOM 592 O O . ALA A 1 82 ? -10.170 7.316 6.319 1.00 96.06 82 ALA A O 1
ATOM 593 N N . GLU A 1 83 ? -10.254 7.631 4.094 1.00 97.94 83 GLU A N 1
ATOM 594 C CA . GLU A 1 83 ? -11.441 8.498 4.114 1.00 97.94 83 GLU A CA 1
ATOM 595 C C . GLU A 1 83 ? -12.686 7.777 4.654 1.00 97.94 83 GLU A C 1
ATOM 597 O O . GLU A 1 83 ? -13.484 8.374 5.376 1.00 97.94 83 GLU A O 1
ATOM 602 N N . MET A 1 84 ? -12.844 6.485 4.359 1.00 97.25 84 MET A N 1
ATOM 603 C CA . MET A 1 84 ? -13.933 5.657 4.892 1.00 97.25 84 MET A CA 1
ATOM 604 C C . MET A 1 84 ? -13.802 5.411 6.395 1.00 97.25 84 MET A C 1
ATOM 606 O O . MET A 1 84 ? -14.799 5.399 7.117 1.00 97.25 84 MET A O 1
ATOM 610 N N . ALA A 1 85 ? -12.578 5.193 6.874 1.00 95.88 85 ALA A N 1
ATOM 611 C CA . ALA A 1 85 ? -12.330 4.882 8.274 1.00 95.88 85 ALA A CA 1
ATOM 612 C C . ALA A 1 85 ? -12.392 6.131 9.166 1.00 95.88 85 ALA A C 1
ATOM 614 O O . ALA A 1 85 ? -12.954 6.087 10.265 1.00 95.88 85 ALA A O 1
ATOM 615 N N . LEU A 1 86 ? -11.801 7.237 8.707 1.00 97.06 86 LEU A N 1
ATOM 616 C CA . LEU A 1 86 ? -11.477 8.391 9.549 1.00 97.06 86 LEU A CA 1
ATOM 617 C C . LEU A 1 86 ? -11.917 9.738 8.962 1.00 97.06 86 LEU A C 1
ATOM 619 O O . LEU A 1 86 ? -11.878 10.733 9.684 1.00 97.06 86 LEU A O 1
ATOM 623 N N . GLY A 1 87 ? -12.314 9.784 7.691 1.00 97.06 87 GLY A N 1
ATOM 624 C CA . GLY A 1 87 ? -12.497 11.028 6.948 1.00 97.06 87 GLY A CA 1
ATOM 625 C C . GLY A 1 87 ? -13.926 11.284 6.474 1.00 97.06 87 GLY A C 1
ATOM 626 O O . GLY A 1 87 ? -14.909 10.905 7.118 1.00 97.06 87 GLY A O 1
ATOM 627 N N . ALA A 1 88 ? -14.029 11.970 5.338 1.00 97.12 88 ALA A N 1
ATOM 628 C CA . ALA A 1 88 ? -15.278 12.499 4.797 1.00 97.12 88 ALA A CA 1
ATOM 629 C C . ALA A 1 88 ? -16.236 11.411 4.290 1.00 97.12 88 ALA A C 1
ATOM 631 O O . ALA A 1 88 ? -17.426 11.668 4.126 1.00 97.12 88 ALA A O 1
ATOM 632 N N . ALA A 1 89 ? -15.733 10.201 4.049 1.00 97.12 89 ALA A N 1
ATOM 633 C CA . ALA A 1 89 ? -16.522 9.087 3.543 1.00 97.12 89 ALA A CA 1
ATOM 634 C C . ALA A 1 89 ? -17.066 8.167 4.655 1.00 97.12 89 ALA A C 1
ATOM 636 O O . ALA A 1 89 ? -17.726 7.165 4.371 1.00 97.12 89 ALA A O 1
ATOM 637 N N . ARG A 1 90 ? -16.820 8.487 5.932 1.00 97.75 90 ARG A N 1
ATOM 638 C CA . ARG A 1 90 ? -17.262 7.665 7.063 1.00 97.75 90 ARG A CA 1
ATOM 639 C C . ARG A 1 90 ? -18.788 7.557 7.134 1.00 97.75 90 ARG A C 1
ATOM 641 O O . ARG A 1 90 ? -19.495 8.557 7.154 1.00 97.75 90 ARG A O 1
ATOM 648 N N . GLY A 1 91 ? -19.288 6.326 7.250 1.00 97.31 91 GLY A N 1
ATOM 649 C CA . GLY A 1 91 ? -20.726 6.035 7.350 1.00 97.31 91 GLY A CA 1
ATOM 650 C C . GLY A 1 91 ? -21.459 5.966 6.008 1.00 97.31 91 GLY A C 1
ATOM 651 O O . GLY A 1 91 ? -22.659 5.708 5.993 1.00 97.31 91 GLY A O 1
ATOM 652 N N . HIS A 1 92 ? -20.754 6.153 4.891 1.00 97.00 92 HIS A N 1
ATOM 653 C CA . HIS A 1 92 ? -21.302 5.956 3.555 1.00 97.00 92 HIS A CA 1
ATOM 654 C C . HIS A 1 92 ? -20.963 4.556 3.028 1.00 97.00 92 HIS A C 1
ATOM 656 O O . HIS A 1 92 ? -19.848 4.069 3.193 1.00 97.00 92 HIS A O 1
ATOM 662 N N . GLU A 1 93 ? -21.927 3.910 2.372 1.00 94.19 93 GLU A N 1
ATOM 663 C CA . GLU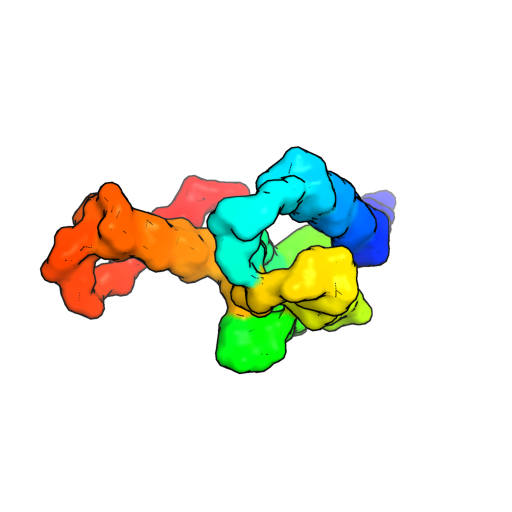 A 1 93 ? -21.755 2.555 1.823 1.00 94.19 93 GLU A CA 1
ATOM 664 C C . GLU A 1 93 ? -21.263 2.556 0.371 1.00 94.19 93 GLU A C 1
ATOM 666 O O . GLU A 1 93 ? -20.602 1.621 -0.072 1.00 94.19 93 GLU A O 1
ATOM 671 N N . SER A 1 94 ? -21.596 3.603 -0.387 1.00 96.75 94 SER A N 1
ATOM 672 C CA . SER A 1 94 ? -21.251 3.749 -1.804 1.00 96.75 94 SER A CA 1
ATOM 673 C C . SER A 1 94 ? -20.505 5.055 -2.011 1.00 96.75 94 SER A C 1
ATOM 675 O O . SER A 1 94 ? -21.081 6.133 -1.873 1.00 96.75 94 SER A O 1
ATOM 677 N N . ILE A 1 95 ? -19.214 4.954 -2.313 1.00 96.56 95 ILE A N 1
ATOM 678 C CA . ILE A 1 95 ? -18.302 6.092 -2.413 1.00 96.56 95 ILE A CA 1
ATOM 679 C C . ILE A 1 95 ? -17.488 5.953 -3.694 1.00 96.56 95 ILE A C 1
ATOM 681 O O . ILE A 1 95 ? -17.050 4.863 -4.057 1.00 96.56 95 ILE A O 1
ATOM 685 N N . VAL A 1 96 ? -17.258 7.080 -4.359 1.00 95.88 96 VAL A N 1
ATOM 686 C CA . VAL A 1 96 ? -16.296 7.205 -5.452 1.00 95.88 96 VAL A CA 1
ATOM 687 C C . VAL A 1 96 ? -15.354 8.339 -5.088 1.00 95.88 96 VAL A C 1
ATOM 689 O O . VAL A 1 96 ? -15.805 9.410 -4.683 1.00 95.88 96 VAL A O 1
ATOM 692 N N . MET A 1 97 ? -14.054 8.107 -5.233 1.00 95.25 97 MET A N 1
ATOM 693 C CA . MET A 1 97 ? -13.030 9.100 -4.940 1.00 95.25 97 MET A CA 1
ATOM 694 C C . MET A 1 97 ? -12.172 9.350 -6.174 1.00 95.25 97 MET A C 1
ATOM 696 O O . MET A 1 97 ? -11.742 8.414 -6.844 1.00 95.25 97 MET A O 1
ATOM 700 N N . PHE A 1 98 ? -11.913 10.627 -6.443 1.00 94.50 98 PHE A N 1
ATOM 701 C CA . PHE A 1 98 ? -11.009 11.076 -7.494 1.00 94.50 98 PHE A CA 1
ATOM 702 C C . PHE A 1 98 ? -9.789 11.732 -6.851 1.00 94.50 98 PHE A C 1
ATOM 704 O O . PHE A 1 98 ? -9.905 12.770 -6.200 1.00 94.50 98 PHE A O 1
ATOM 711 N N . THR A 1 99 ? -8.616 11.137 -7.042 1.00 91.25 99 THR A N 1
ATOM 712 C CA . THR A 1 99 ? -7.328 11.706 -6.635 1.00 91.25 99 THR A CA 1
ATOM 713 C C . THR A 1 99 ? -6.786 12.570 -7.771 1.00 91.25 99 THR A C 1
ATOM 715 O O . THR A 1 99 ? -6.309 12.080 -8.792 1.00 91.25 99 THR A O 1
ATOM 718 N N . ILE A 1 100 ? -6.887 13.892 -7.631 1.00 90.88 100 ILE A N 1
ATOM 719 C CA . ILE A 1 100 ? -6.404 14.826 -8.657 1.00 90.88 100 ILE A CA 1
ATOM 720 C C . ILE A 1 100 ? -4.958 15.203 -8.324 1.00 90.88 100 ILE A C 1
ATOM 722 O O . ILE A 1 100 ? -4.704 16.047 -7.467 1.00 90.88 100 ILE A O 1
ATOM 726 N N . GLY A 1 101 ? -4.015 14.536 -8.989 1.00 82.44 101 GLY A N 1
ATOM 727 C CA . GLY A 1 101 ? -2.573 14.738 -8.837 1.00 82.44 101 GLY A CA 1
ATOM 728 C C . GLY A 1 101 ? -1.859 14.779 -10.187 1.00 82.44 101 GLY A C 1
ATOM 729 O O . GLY A 1 101 ? -2.436 15.199 -11.185 1.00 82.44 101 GLY A O 1
ATOM 730 N N . THR A 1 102 ? -0.600 14.340 -10.231 1.00 71.56 102 THR A N 1
ATOM 731 C CA . THR A 1 102 ? 0.211 14.364 -11.464 1.00 71.56 102 THR A CA 1
ATOM 732 C C . THR A 1 102 ? -0.339 13.497 -12.594 1.00 71.56 102 THR A C 1
ATOM 734 O O . THR A 1 102 ? -0.014 13.782 -13.744 1.00 71.56 102 THR A O 1
ATOM 737 N N . GLY A 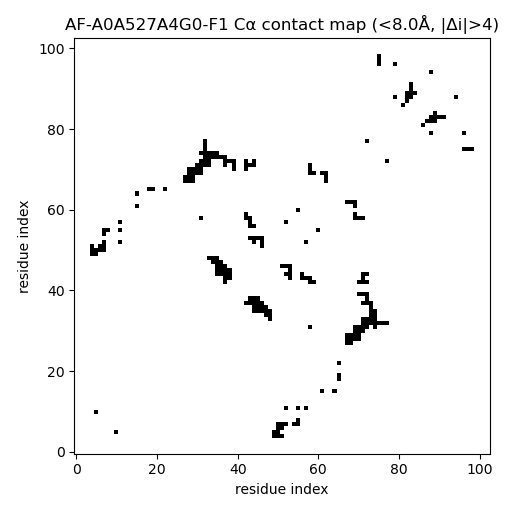1 103 ? -1.179 12.506 -12.275 1.00 57.12 103 GLY A N 1
ATOM 738 C CA . GLY A 1 103 ? -1.672 11.521 -13.241 1.00 57.12 103 GLY A CA 1
ATOM 739 C C . GLY A 1 103 ? -0.604 10.526 -13.673 1.00 57.12 103 GLY A C 1
ATOM 740 O O . GLY A 1 103 ? 0.573 10.926 -13.819 1.00 57.12 103 GLY A O 1
#